Protein AF-A0A2S7DEY8-F1 (afdb_monomer)

Solvent-accessible surface area (backbone atoms only — not comparable to full-atom values): 9697 Å² total; per-residue (Å²): 140,79,85,87,77,85,81,86,80,85,85,84,92,84,78,96,81,85,88,76,91,79,90,71,80,77,78,73,76,78,71,77,78,74,82,69,72,64,68,40,79,76,50,75,47,71,44,55,88,79,49,48,72,67,57,42,49,61,69,47,38,64,60,53,47,49,51,17,65,76,66,59,10,10,36,24,23,52,43,46,77,56,97,70,30,43,36,29,57,32,30,26,45,78,26,57,88,52,46,92,58,79,89,80,73,56,38,34,41,36,39,45,39,85,90,44,85,82,53,80,57,81,52,85,73,54,45,76,40,37,32,34,44,36,41,96,93,46,42,34,38,34,70,54,82,56,73,45,78,60,72,81,87,130

Radius of gyration: 30.45 Å; Cα contacts (8 Å, |Δi|>4): 240; chains: 1; bounding box: 35×39×101 Å

Structure (mmCIF, N/CA/C/O backbone):
data_AF-A0A2S7DEY8-F1
#
_entry.id   AF-A0A2S7DEY8-F1
#
loop_
_atom_site.group_PDB
_atom_site.id
_atom_site.type_symbol
_atom_site.label_atom_id
_atom_site.label_alt_id
_atom_site.label_comp_id
_atom_site.label_asym_id
_atom_site.label_entity_id
_atom_site.label_seq_id
_atom_site.pdbx_PDB_ins_code
_atom_site.Cartn_x
_atom_site.Cartn_y
_atom_site.Cartn_z
_atom_site.occupancy
_atom_site.B_iso_or_equiv
_atom_site.auth_seq_id
_atom_site.auth_comp_id
_atom_site.auth_asym_id
_atom_site.auth_atom_id
_atom_site.pdbx_PDB_model_num
ATOM 1 N N . MET A 1 1 ? -8.218 6.553 -80.660 1.00 37.22 1 MET A N 1
ATOM 2 C CA . MET A 1 1 ? -7.256 6.365 -81.776 1.00 37.22 1 MET A CA 1
ATOM 3 C C . MET A 1 1 ? -5.899 6.873 -81.301 1.00 37.22 1 MET A C 1
ATOM 5 O O . MET A 1 1 ? -5.871 7.998 -80.842 1.00 37.22 1 MET A O 1
ATOM 9 N N . LYS A 1 2 ? -4.761 6.180 -81.297 1.00 38.28 2 LYS A N 1
ATOM 10 C CA . LYS A 1 2 ? -4.349 4.797 -81.574 1.00 38.28 2 LYS A CA 1
ATOM 11 C C . LYS A 1 2 ? -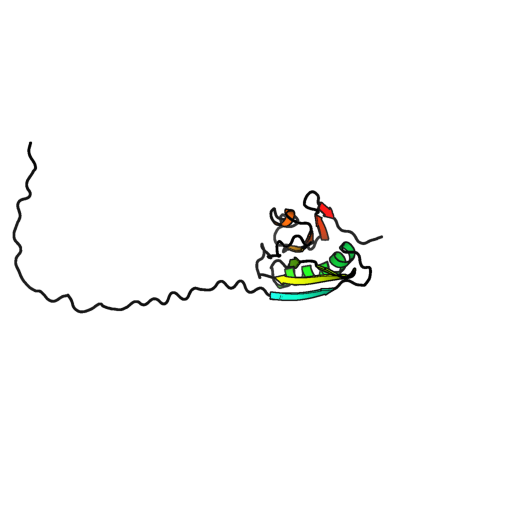3.146 4.537 -80.643 1.00 38.28 2 LYS A C 1
ATOM 13 O O . LYS A 1 2 ? -2.325 5.428 -80.444 1.00 38.28 2 LYS A O 1
ATOM 18 N N . HIS A 1 3 ? -3.089 3.342 -80.065 1.00 34.53 3 HIS A N 1
ATOM 19 C CA . HIS A 1 3 ? -2.024 2.870 -79.182 1.00 34.53 3 HIS A CA 1
ATOM 20 C C . HIS A 1 3 ? -0.668 2.845 -79.904 1.00 34.53 3 HIS A C 1
ATOM 22 O O . HIS A 1 3 ? -0.591 2.400 -81.049 1.00 34.53 3 HIS A O 1
ATOM 28 N N . LYS A 1 4 ? 0.403 3.281 -79.227 1.00 40.28 4 LYS A N 1
ATOM 29 C CA . LYS A 1 4 ? 1.776 2.979 -79.649 1.00 40.28 4 LYS A CA 1
ATOM 30 C C . LYS A 1 4 ? 2.040 1.501 -79.362 1.00 40.28 4 LYS A C 1
ATOM 32 O O . LYS A 1 4 ? 2.030 1.086 -78.206 1.00 40.28 4 LYS A O 1
ATOM 37 N N . ALA A 1 5 ? 2.221 0.723 -80.423 1.00 39.41 5 ALA A N 1
ATOM 38 C CA . ALA A 1 5 ? 2.641 -0.667 -80.356 1.00 39.41 5 ALA A CA 1
ATOM 39 C C . ALA A 1 5 ? 4.147 -0.734 -80.059 1.00 39.41 5 ALA A C 1
ATOM 41 O O . ALA A 1 5 ? 4.942 -0.073 -80.727 1.00 39.41 5 ALA A O 1
ATOM 42 N N . LEU A 1 6 ? 4.517 -1.531 -79.053 1.00 36.28 6 LEU A N 1
ATOM 43 C CA . LEU A 1 6 ? 5.880 -2.012 -78.857 1.00 36.28 6 LEU A CA 1
ATOM 44 C C . LEU A 1 6 ? 6.216 -2.998 -79.979 1.00 36.28 6 LEU A C 1
ATOM 46 O O . LEU A 1 6 ? 5.522 -4.001 -80.142 1.00 36.28 6 LEU A O 1
ATOM 50 N N . THR A 1 7 ? 7.311 -2.757 -80.693 1.00 40.06 7 THR A N 1
ATOM 51 C CA . THR A 1 7 ? 7.965 -3.780 -81.510 1.00 40.06 7 THR A CA 1
ATOM 52 C C . THR A 1 7 ? 9.070 -4.458 -80.711 1.00 40.06 7 THR A C 1
ATOM 54 O O . THR A 1 7 ? 10.051 -3.855 -80.283 1.00 40.06 7 THR A O 1
ATOM 57 N N . GLN A 1 8 ? 8.803 -5.739 -80.513 1.00 43.19 8 GLN A N 1
ATOM 58 C CA . GLN A 1 8 ? 9.635 -6.862 -80.123 1.00 43.19 8 GLN A CA 1
ATOM 59 C C . GLN A 1 8 ? 11.014 -6.842 -80.815 1.00 43.19 8 GLN A C 1
ATOM 61 O O . GLN A 1 8 ? 11.073 -6.723 -82.036 1.00 43.19 8 GLN A O 1
ATOM 66 N N . HIS A 1 9 ? 12.101 -7.021 -80.057 1.00 38.41 9 HIS A N 1
ATOM 67 C CA . HIS A 1 9 ? 13.369 -7.519 -80.600 1.00 38.41 9 HIS A CA 1
ATOM 68 C C . HIS A 1 9 ? 13.828 -8.764 -79.836 1.00 38.41 9 HIS A C 1
ATOM 70 O O . HIS A 1 9 ? 13.598 -8.916 -78.635 1.00 38.41 9 HIS A O 1
ATOM 76 N N . GLU A 1 10 ? 14.388 -9.671 -80.625 1.00 39.31 10 GLU A N 1
ATOM 77 C CA . GLU A 1 10 ? 14.668 -11.087 -80.422 1.00 39.31 10 GLU A CA 1
ATOM 78 C C . GLU A 1 10 ? 15.465 -11.483 -79.172 1.00 39.31 10 GLU A C 1
ATOM 80 O O . GLU A 1 10 ? 16.396 -10.814 -78.734 1.00 39.31 10 GLU A O 1
ATOM 85 N N . LYS A 1 11 ? 15.139 -12.679 -78.665 1.00 46.62 11 LYS A N 1
ATOM 86 C CA . LYS A 1 11 ? 15.992 -13.473 -77.773 1.00 46.62 11 LYS A CA 1
ATOM 87 C C . LYS A 1 11 ? 17.029 -14.249 -78.598 1.00 46.62 11 LYS A C 1
ATOM 89 O O . LYS A 1 11 ? 16.619 -14.908 -79.553 1.00 46.62 11 LYS A O 1
ATOM 94 N N . PRO A 1 12 ? 18.286 -14.364 -78.143 1.00 41.66 12 PRO A N 1
ATOM 95 C CA . PRO A 1 12 ? 19.119 -15.522 -78.435 1.00 41.66 12 PRO A CA 1
ATOM 96 C C . PRO A 1 12 ? 19.044 -16.559 -77.288 1.00 41.66 12 PRO A C 1
ATOM 98 O O . PRO A 1 12 ? 18.968 -16.174 -76.117 1.00 41.66 12 PRO A O 1
ATOM 101 N N . PRO A 1 13 ? 19.053 -17.872 -77.589 1.00 50.66 13 PRO A N 1
ATOM 102 C CA . PRO A 1 13 ? 18.979 -18.950 -76.605 1.00 50.66 13 PRO A CA 1
ATOM 103 C C . PRO A 1 13 ? 20.380 -19.447 -76.220 1.00 50.66 13 PRO A C 1
ATOM 105 O O . PRO A 1 13 ? 21.179 -19.715 -77.104 1.00 50.66 13 PRO A O 1
ATOM 108 N N . LEU A 1 14 ? 20.663 -19.585 -74.922 1.00 48.16 14 LEU A N 1
ATOM 109 C CA . LEU A 1 14 ? 21.733 -20.382 -74.275 1.00 48.16 14 LEU A CA 1
ATOM 110 C C . LEU A 1 14 ? 21.846 -19.803 -72.845 1.00 48.16 14 LEU A C 1
ATOM 112 O O . LEU A 1 14 ? 21.951 -18.598 -72.701 1.00 48.16 14 LEU A O 1
ATOM 116 N N . VAL A 1 15 ? 21.825 -20.487 -71.707 1.00 47.59 15 VAL A N 1
ATOM 117 C CA . VAL A 1 15 ? 21.835 -21.896 -71.342 1.00 47.59 15 VAL A CA 1
ATOM 118 C C . VAL A 1 15 ? 21.017 -21.998 -70.059 1.00 47.59 15 VAL A C 1
ATOM 120 O O . VAL A 1 15 ? 21.272 -21.347 -69.047 1.00 47.59 15 VAL A O 1
ATOM 123 N N . GLN A 1 16 ? 20.022 -22.856 -70.132 1.00 53.28 16 GLN A N 1
ATOM 124 C CA . GLN A 1 16 ? 19.231 -23.400 -69.051 1.00 53.28 16 GLN A CA 1
ATOM 125 C C . GLN A 1 16 ? 20.128 -24.191 -68.081 1.00 53.28 16 GLN A C 1
ATOM 127 O O . GLN A 1 16 ? 20.366 -25.359 -68.354 1.00 53.28 16 GLN A O 1
ATOM 132 N N . ASN A 1 17 ? 20.635 -23.599 -66.983 1.00 48.53 17 ASN A N 1
ATOM 133 C CA . ASN A 1 17 ? 21.051 -24.372 -65.790 1.00 48.53 17 ASN A CA 1
ATOM 134 C C . ASN A 1 17 ? 21.393 -23.554 -64.517 1.00 48.53 17 ASN A C 1
ATOM 136 O O . ASN A 1 17 ? 22.468 -23.716 -63.950 1.00 48.53 17 ASN A O 1
ATOM 140 N N . TRP A 1 18 ? 20.507 -22.681 -64.030 1.00 45.66 18 TRP A N 1
ATOM 141 C CA . TRP A 1 18 ? 20.736 -21.961 -62.753 1.00 45.66 18 TRP A CA 1
ATOM 142 C C . TRP A 1 18 ? 19.600 -22.171 -61.744 1.00 45.66 18 TRP A C 1
ATOM 144 O O . TRP A 1 18 ? 19.355 -21.351 -60.869 1.00 45.66 18 TRP A O 1
ATOM 154 N N . LEU A 1 19 ? 18.891 -23.295 -61.872 1.00 44.50 19 LEU A N 1
ATOM 155 C CA . LEU A 1 19 ? 17.767 -23.675 -61.014 1.00 44.50 19 LEU A CA 1
ATOM 156 C C . LEU A 1 19 ? 18.089 -24.939 -60.214 1.00 44.50 19 LEU A C 1
ATOM 158 O O . LEU A 1 19 ? 17.299 -25.873 -60.133 1.00 44.50 19 LEU A O 1
ATOM 162 N N . LYS A 1 20 ? 19.286 -24.978 -59.632 1.00 52.56 20 LYS A N 1
ATOM 163 C CA . LYS A 1 20 ? 19.635 -25.862 -58.520 1.00 52.56 20 LYS A CA 1
ATOM 164 C C . LYS A 1 20 ? 20.592 -25.079 -57.635 1.00 52.56 20 LYS A C 1
ATOM 166 O O . LYS A 1 20 ? 21.570 -24.565 -58.158 1.00 52.56 20 LYS A O 1
ATOM 171 N N . LEU A 1 21 ? 20.310 -25.055 -56.332 1.00 53.50 21 LEU A N 1
ATOM 172 C CA . LEU A 1 21 ? 21.023 -24.350 -55.251 1.00 53.50 21 LEU A CA 1
ATOM 173 C C . LEU A 1 21 ? 20.407 -22.996 -54.871 1.00 53.50 21 LEU A C 1
ATOM 175 O O . LEU A 1 21 ? 20.872 -21.945 -55.284 1.00 53.50 21 LEU A O 1
ATOM 179 N N . LEU A 1 22 ? 19.357 -23.053 -54.047 1.00 54.75 22 LEU A N 1
ATOM 180 C CA . LEU A 1 22 ? 19.295 -22.418 -52.716 1.00 54.75 22 LEU A CA 1
ATOM 181 C C . LEU A 1 22 ? 17.912 -22.693 -52.095 1.00 54.75 22 LEU A C 1
ATOM 183 O O . LEU A 1 22 ? 17.166 -21.796 -51.726 1.00 54.75 22 LEU A O 1
ATOM 187 N N . ALA A 1 23 ? 17.567 -23.976 -51.952 1.00 50.31 23 ALA A N 1
ATOM 188 C CA . ALA A 1 23 ? 16.601 -24.396 -50.940 1.00 50.31 23 ALA A CA 1
ATOM 189 C C . ALA A 1 23 ? 17.359 -24.521 -49.612 1.00 50.31 23 ALA A C 1
ATOM 191 O O . ALA A 1 23 ? 17.613 -25.617 -49.124 1.00 50.31 23 ALA A O 1
ATOM 192 N N . TRP A 1 24 ? 17.832 -23.394 -49.081 1.00 51.16 24 TRP A N 1
ATOM 193 C CA . TRP A 1 24 ? 18.292 -23.342 -47.699 1.00 51.16 24 TRP A CA 1
ATOM 194 C C . TRP A 1 24 ? 17.065 -22.959 -46.891 1.00 51.16 24 TRP A C 1
ATOM 196 O O . TRP A 1 24 ? 16.637 -21.809 -46.882 1.00 51.16 24 TRP A O 1
ATOM 206 N N . ALA A 1 25 ? 16.439 -23.978 -46.311 1.00 55.94 25 ALA A N 1
ATOM 207 C CA . ALA A 1 25 ? 15.330 -23.838 -45.394 1.00 55.94 25 ALA A CA 1
ATOM 208 C C . ALA A 1 25 ? 15.790 -23.014 -44.188 1.00 55.94 25 ALA A C 1
ATOM 210 O O . ALA A 1 25 ? 16.446 -23.521 -43.283 1.00 55.94 25 ALA A O 1
ATOM 211 N N . TRP A 1 26 ? 15.445 -21.730 -44.171 1.00 55.03 26 TRP A N 1
ATOM 212 C CA . TRP A 1 26 ? 15.476 -20.942 -42.948 1.00 55.03 26 TRP A CA 1
ATOM 213 C C . TRP A 1 26 ? 14.168 -21.231 -42.222 1.00 55.03 26 TRP A C 1
ATOM 215 O O . TRP A 1 26 ? 13.249 -20.417 -42.201 1.00 55.03 26 TRP A O 1
ATOM 225 N N . SER A 1 27 ? 14.052 -22.429 -41.652 1.00 56.66 27 SER A N 1
ATOM 226 C CA . SER A 1 27 ? 13.113 -22.653 -40.559 1.00 56.66 27 SER A CA 1
ATOM 227 C C . SER A 1 27 ? 13.637 -21.860 -39.366 1.00 56.66 27 SER A C 1
ATOM 229 O O . SER A 1 27 ? 14.342 -22.389 -38.509 1.00 56.66 27 SER A O 1
ATOM 231 N N . VAL A 1 28 ? 13.356 -20.556 -39.362 1.00 64.19 28 VAL A N 1
ATOM 232 C CA . VAL A 1 28 ? 13.467 -19.729 -38.167 1.00 64.19 28 VAL A CA 1
ATOM 233 C C . VAL A 1 28 ? 12.400 -20.261 -37.229 1.00 64.19 28 VAL A C 1
ATOM 235 O O . VAL A 1 28 ? 11.207 -20.030 -37.417 1.00 64.19 28 VAL A O 1
ATOM 238 N N . TRP A 1 29 ? 12.829 -21.039 -36.243 1.00 62.59 29 TRP A N 1
ATOM 239 C CA . TRP A 1 29 ? 12.003 -21.320 -35.087 1.00 62.59 29 TRP A CA 1
ATOM 240 C C . TRP A 1 29 ? 11.805 -19.978 -34.393 1.00 62.59 29 TRP A C 1
ATOM 242 O O . TRP A 1 29 ? 12.702 -19.485 -33.714 1.00 62.59 29 TRP A O 1
ATOM 252 N N . ILE A 1 30 ? 10.657 -19.342 -34.617 1.00 64.19 30 ILE A N 1
ATOM 253 C CA . ILE A 1 30 ? 10.225 -18.242 -33.765 1.00 64.19 30 ILE A CA 1
ATOM 254 C C . ILE A 1 30 ? 9.879 -18.905 -32.434 1.00 64.19 30 ILE A C 1
ATOM 256 O O . ILE A 1 30 ? 8.755 -19.351 -32.219 1.00 64.19 30 ILE A O 1
ATOM 260 N N . THR A 1 31 ? 10.861 -19.042 -31.544 1.00 64.69 31 THR A N 1
ATOM 261 C CA . THR A 1 31 ? 10.553 -19.225 -30.130 1.00 64.69 31 THR A CA 1
ATOM 262 C C . THR A 1 31 ? 9.783 -17.986 -29.721 1.00 64.69 31 THR A C 1
ATOM 264 O O . THR A 1 31 ? 10.351 -16.894 -29.681 1.00 64.69 31 THR A O 1
ATOM 267 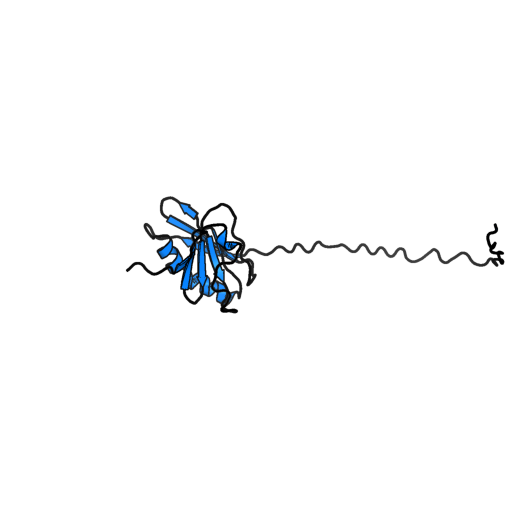N N . ALA A 1 32 ? 8.483 -18.139 -29.469 1.00 63.19 32 ALA A N 1
ATOM 268 C CA . ALA A 1 32 ? 7.736 -17.141 -28.732 1.00 63.19 32 ALA A CA 1
ATOM 269 C C . ALA A 1 32 ? 8.514 -16.905 -27.434 1.00 63.19 32 ALA A C 1
ATOM 271 O O . ALA A 1 32 ? 8.589 -17.788 -26.577 1.00 63.19 32 ALA A O 1
ATOM 272 N N . ALA A 1 33 ? 9.173 -15.753 -27.324 1.00 62.16 33 ALA A N 1
ATOM 273 C CA . ALA A 1 33 ? 9.655 -15.282 -26.046 1.00 62.16 33 ALA A CA 1
ATOM 274 C C . ALA A 1 33 ? 8.392 -15.027 -25.226 1.00 62.16 33 ALA A C 1
ATOM 276 O O . ALA A 1 33 ? 7.747 -13.992 -25.373 1.00 62.16 33 ALA A O 1
ATOM 277 N N . ASN A 1 34 ? 7.978 -16.0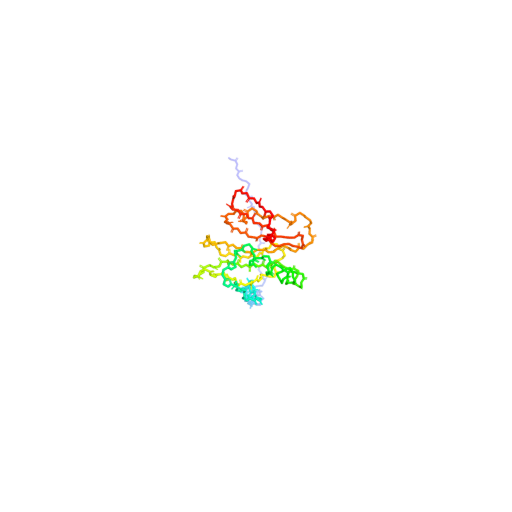20 -24.437 1.00 56.03 34 ASN A N 1
ATOM 278 C CA . ASN A 1 34 ? 7.004 -15.793 -23.389 1.00 56.03 34 ASN A CA 1
ATOM 279 C C . ASN A 1 34 ? 7.651 -14.754 -22.474 1.00 56.03 34 ASN A C 1
ATOM 281 O O . ASN A 1 34 ? 8.567 -15.078 -21.718 1.00 56.03 34 ASN A O 1
ATOM 285 N N . ALA A 1 35 ? 7.226 -13.498 -22.595 1.00 56.62 35 ALA A N 1
ATOM 286 C CA . ALA A 1 35 ? 7.427 -12.501 -21.562 1.00 56.62 35 ALA A CA 1
ATOM 287 C C . ALA A 1 35 ? 6.570 -12.935 -20.367 1.00 56.62 35 ALA A C 1
ATOM 289 O O . ALA A 1 35 ? 5.493 -12.407 -20.116 1.00 56.62 35 ALA A O 1
ATOM 290 N N . ASP A 1 36 ? 7.018 -13.988 -19.691 1.00 56.78 36 ASP A N 1
ATOM 291 C CA . ASP A 1 36 ? 6.524 -14.389 -18.391 1.00 56.78 36 ASP A CA 1
ATOM 292 C C . ASP A 1 36 ? 7.018 -13.307 -17.431 1.00 56.78 36 ASP A C 1
ATOM 294 O O . ASP A 1 36 ? 8.173 -13.326 -16.996 1.00 56.78 36 ASP A O 1
ATOM 298 N N . GLN A 1 37 ? 6.204 -12.268 -17.209 1.00 62.12 37 GLN A N 1
ATOM 299 C CA . GLN A 1 37 ? 6.456 -11.329 -16.121 1.00 62.12 37 GLN A CA 1
ATOM 300 C C . GLN A 1 37 ? 6.456 -12.159 -14.840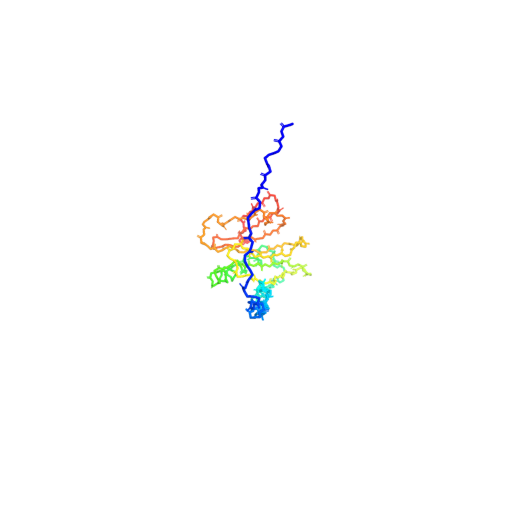 1.00 62.12 37 GLN A C 1
ATOM 302 O O . GLN A 1 37 ? 5.400 -12.521 -14.324 1.00 62.12 37 GLN A O 1
ATOM 307 N N . ARG A 1 38 ? 7.652 -12.522 -14.364 1.00 78.81 38 ARG A N 1
ATOM 308 C CA . ARG A 1 38 ? 7.816 -13.378 -13.193 1.00 78.81 38 ARG A CA 1
ATOM 309 C C . ARG A 1 38 ? 7.304 -12.643 -11.966 1.00 78.81 38 ARG A C 1
ATOM 311 O O . ARG A 1 38 ? 8.027 -11.867 -11.343 1.00 78.81 38 ARG A O 1
ATOM 318 N N . VAL A 1 39 ? 6.060 -12.921 -11.601 1.00 92.56 39 VAL A N 1
ATOM 319 C CA . VAL A 1 39 ? 5.511 -12.494 -10.319 1.00 92.56 39 VAL A CA 1
ATOM 320 C C . VAL A 1 39 ? 6.305 -13.176 -9.220 1.00 92.56 39 VAL A C 1
ATOM 322 O O . VAL A 1 39 ? 6.431 -14.399 -9.193 1.00 92.56 39 VAL A O 1
ATOM 325 N N . THR A 1 40 ? 6.853 -12.381 -8.310 1.00 96.12 40 THR A N 1
ATOM 326 C CA . THR A 1 40 ? 7.586 -12.893 -7.152 1.00 96.12 40 THR A CA 1
ATOM 327 C C . THR A 1 40 ? 6.788 -12.600 -5.898 1.00 96.12 40 THR A C 1
ATOM 329 O O . THR A 1 40 ? 6.499 -11.440 -5.611 1.00 96.12 40 THR A O 1
ATOM 332 N N . GLN A 1 41 ? 6.433 -13.643 -5.150 1.00 96.81 41 GLN A N 1
ATOM 333 C CA . GLN A 1 41 ? 5.879 -13.494 -3.807 1.00 96.81 41 GLN A CA 1
ATOM 334 C C . GLN A 1 41 ? 7.017 -13.179 -2.830 1.00 96.81 41 GLN A C 1
ATOM 336 O O . GLN A 1 41 ? 8.009 -13.903 -2.776 1.00 96.81 41 GLN A O 1
ATOM 341 N N . LEU A 1 42 ? 6.870 -12.096 -2.070 1.00 97.94 42 LEU A N 1
ATOM 342 C CA . LEU A 1 42 ? 7.883 -11.575 -1.149 1.00 97.94 42 LEU A CA 1
ATOM 343 C C . LEU A 1 42 ? 7.576 -11.949 0.305 1.00 97.94 42 LEU A C 1
ATOM 345 O O . LEU A 1 42 ? 8.473 -12.325 1.057 1.00 97.94 42 LEU A O 1
ATOM 349 N N . SER A 1 43 ? 6.308 -11.858 0.715 1.00 98.12 43 SER A N 1
ATOM 350 C CA . SER A 1 43 ? 5.872 -12.239 2.061 1.00 98.12 43 SER A CA 1
ATOM 351 C C . SER A 1 43 ? 4.362 -12.457 2.143 1.00 98.12 43 SER A C 1
ATOM 353 O O . SER A 1 43 ? 3.618 -12.118 1.226 1.00 98.12 43 SER A O 1
ATOM 355 N N . VAL A 1 44 ? 3.915 -13.026 3.263 1.00 98.06 44 VAL A N 1
ATOM 356 C CA . VAL A 1 44 ? 2.511 -13.014 3.683 1.00 98.06 44 VAL A CA 1
ATOM 357 C C . VAL A 1 44 ? 2.435 -12.201 4.966 1.00 98.06 44 VAL A C 1
ATOM 359 O O . VAL A 1 44 ? 3.128 -12.510 5.937 1.00 98.06 44 VAL A O 1
ATOM 362 N N . GLU A 1 45 ? 1.614 -11.158 4.969 1.00 98.38 45 GLU A N 1
ATOM 363 C CA . GLU A 1 45 ? 1.400 -10.300 6.129 1.00 98.38 45 GLU A CA 1
ATOM 364 C C . GLU A 1 45 ? 0.028 -10.569 6.734 1.00 98.38 45 GLU A C 1
ATOM 366 O O . GLU A 1 45 ? -0.980 -10.568 6.029 1.00 98.38 45 GLU A O 1
ATOM 371 N N . LEU A 1 46 ? -0.014 -10.764 8.051 1.00 98.25 46 LEU A N 1
ATOM 372 C CA . LEU A 1 46 ? -1.243 -11.017 8.801 1.00 98.25 46 LEU A CA 1
ATOM 373 C C . LEU A 1 46 ? -1.426 -9.957 9.882 1.00 98.25 46 LEU A C 1
ATOM 375 O O . LEU A 1 46 ? -0.457 -9.549 10.534 1.00 98.25 46 LEU A O 1
ATOM 379 N N . SER A 1 47 ? -2.668 -9.528 10.089 1.00 98.44 47 SER A N 1
ATOM 380 C CA . SER A 1 47 ? -3.017 -8.610 11.166 1.00 98.44 47 SER A CA 1
ATOM 381 C C . SER A 1 47 ? -3.029 -9.302 12.529 1.00 98.44 47 SER A C 1
ATOM 383 O O . SER A 1 47 ? -3.239 -10.516 12.654 1.00 98.44 47 SER A O 1
ATOM 385 N N . GLN A 1 48 ? -2.837 -8.508 13.576 1.00 96.62 48 GLN A N 1
ATOM 386 C CA . GLN A 1 48 ? -3.112 -8.926 14.944 1.00 96.62 48 GLN A CA 1
ATOM 387 C C . GLN A 1 48 ? -4.634 -8.974 15.186 1.00 96.62 48 GLN A C 1
ATOM 389 O O . GLN A 1 48 ? -5.403 -8.329 14.463 1.00 96.62 48 GLN A O 1
ATOM 394 N N . PRO A 1 49 ? -5.109 -9.744 16.184 1.00 95.44 49 PRO A N 1
ATOM 395 C CA . PRO A 1 49 ? -6.517 -9.725 16.574 1.00 95.44 49 PRO A CA 1
ATOM 396 C C . PRO A 1 49 ? -6.977 -8.313 16.952 1.00 95.44 49 PRO A C 1
ATOM 398 O O . PRO A 1 49 ? -6.352 -7.672 17.792 1.00 95.44 49 PRO A O 1
ATOM 401 N N . GLY A 1 50 ? -8.073 -7.846 16.349 1.00 94.44 50 GLY A N 1
ATOM 402 C CA . GLY A 1 50 ? -8.640 -6.520 16.624 1.00 94.44 50 GLY A CA 1
ATOM 403 C C . GLY A 1 50 ? -7.856 -5.344 16.034 1.00 94.44 50 GLY A C 1
ATOM 404 O O . GLY A 1 50 ? -8.256 -4.201 16.232 1.00 94.44 50 GLY A O 1
ATOM 405 N N . GLU A 1 51 ? -6.765 -5.600 15.307 1.00 96.50 51 GLU A N 1
ATOM 406 C CA . GLU A 1 51 ? -6.004 -4.559 14.617 1.00 96.50 51 GLU A CA 1
ATOM 407 C C . GLU A 1 51 ? -6.857 -3.942 13.505 1.00 96.50 51 GLU A C 1
ATOM 409 O O . GLU A 1 51 ? -7.376 -4.657 12.647 1.00 96.50 51 GLU A O 1
ATOM 414 N N . THR A 1 52 ? -7.002 -2.615 13.512 1.00 96.75 52 THR A N 1
ATOM 415 C CA . THR A 1 52 ? -7.701 -1.907 12.436 1.00 96.75 52 THR A CA 1
ATOM 416 C C . THR A 1 52 ? -6.909 -2.003 11.137 1.00 96.75 52 THR A C 1
ATOM 418 O O . THR A 1 52 ? -5.684 -2.148 11.141 1.00 96.75 52 THR A O 1
ATOM 421 N N . LEU A 1 53 ? -7.589 -1.877 9.996 1.00 97.12 53 LEU A N 1
ATOM 422 C CA . LEU A 1 53 ? -6.913 -1.972 8.705 1.00 97.12 53 LEU A CA 1
ATOM 423 C C . LEU A 1 53 ? -5.828 -0.893 8.535 1.00 97.12 53 LEU A C 1
ATOM 425 O O . LEU A 1 53 ? -4.745 -1.173 8.029 1.00 97.12 53 LEU A O 1
ATOM 429 N N . ASP A 1 54 ? -6.078 0.321 9.028 1.00 98.06 54 ASP A N 1
ATOM 430 C CA . ASP A 1 54 ? -5.090 1.403 9.041 1.00 98.06 54 ASP A CA 1
ATOM 431 C C . ASP A 1 54 ? -3.858 1.056 9.886 1.00 98.06 54 ASP A C 1
ATOM 433 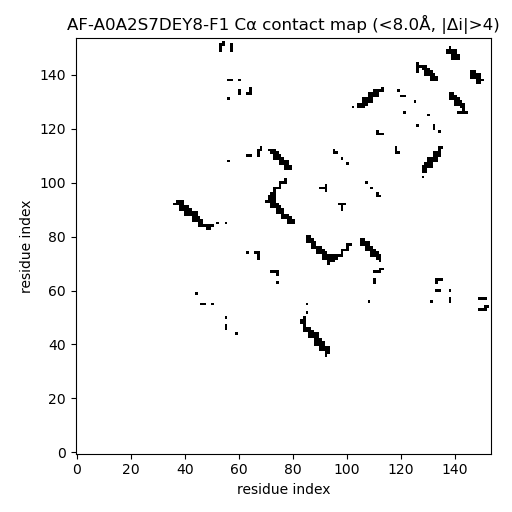O O . ASP A 1 54 ? -2.731 1.255 9.427 1.00 98.06 54 ASP A O 1
ATOM 437 N N . ALA A 1 55 ? -4.060 0.530 11.100 1.00 98.12 55 ALA A N 1
ATOM 438 C CA . ALA A 1 55 ? -2.971 0.117 11.982 1.00 98.12 55 ALA A CA 1
ATOM 439 C C . ALA A 1 55 ? -2.145 -1.016 11.357 1.00 98.12 55 ALA A C 1
ATOM 441 O O . ALA A 1 55 ? -0.915 -0.946 11.341 1.00 98.12 55 ALA A O 1
ATOM 442 N N . PHE A 1 56 ? -2.821 -1.992 10.745 1.00 98.38 56 PHE A N 1
ATOM 443 C CA . PHE A 1 56 ? -2.179 -3.087 10.030 1.00 98.38 56 PHE A CA 1
ATOM 444 C C . PHE A 1 56 ? -1.285 -2.584 8.892 1.00 98.38 56 PHE A C 1
ATOM 446 O O . PHE A 1 56 ? -0.108 -2.946 8.826 1.00 98.38 56 PHE A O 1
ATOM 453 N N . ILE A 1 57 ? -1.801 -1.699 8.032 1.00 98.56 57 ILE A N 1
ATOM 454 C CA . ILE A 1 57 ? -1.019 -1.146 6.921 1.00 98.56 57 ILE A CA 1
ATOM 455 C C . ILE A 1 57 ? 0.153 -0.302 7.428 1.00 98.56 57 ILE A C 1
ATOM 457 O O . ILE A 1 57 ? 1.264 -0.428 6.912 1.00 98.56 57 ILE A O 1
ATOM 461 N N . LEU A 1 58 ? -0.053 0.526 8.457 1.00 98.44 58 LEU A N 1
ATOM 462 C CA . LEU A 1 58 ? 1.033 1.297 9.069 1.00 98.44 58 LEU A CA 1
ATOM 463 C C . LEU A 1 58 ? 2.142 0.398 9.620 1.00 98.44 58 LEU A C 1
ATOM 465 O O . LEU A 1 58 ? 3.317 0.733 9.474 1.00 98.44 58 LEU A O 1
ATOM 469 N N . ARG A 1 59 ? 1.788 -0.739 10.226 1.00 98.31 59 ARG A N 1
ATOM 470 C CA . ARG A 1 59 ? 2.757 -1.683 10.788 1.00 98.31 59 ARG A CA 1
ATOM 471 C C . ARG A 1 59 ? 3.605 -2.358 9.713 1.00 98.31 59 ARG A C 1
ATOM 473 O O . ARG A 1 59 ? 4.802 -2.534 9.926 1.00 98.31 59 ARG A O 1
ATOM 480 N N . ILE A 1 60 ? 3.015 -2.739 8.579 1.00 98.56 60 ILE A N 1
ATOM 481 C CA . ILE A 1 60 ? 3.757 -3.415 7.499 1.00 98.56 60 ILE A CA 1
ATOM 482 C C . ILE A 1 60 ? 4.479 -2.434 6.566 1.00 98.56 60 ILE A C 1
ATOM 484 O O . ILE A 1 60 ? 5.423 -2.830 5.884 1.00 98.56 60 ILE A O 1
ATOM 488 N N . ALA A 1 61 ? 4.092 -1.154 6.552 1.00 98.25 61 ALA A N 1
ATOM 489 C CA . ALA A 1 61 ? 4.641 -0.141 5.651 1.00 98.25 61 ALA A CA 1
ATOM 490 C C . ALA A 1 61 ? 6.185 -0.053 5.627 1.00 98.25 61 ALA A C 1
ATOM 492 O O . ALA A 1 61 ? 6.734 -0.001 4.525 1.00 98.25 61 ALA A O 1
ATOM 493 N N . PRO A 1 62 ? 6.918 -0.091 6.763 1.00 97.81 62 PRO A N 1
ATOM 494 C CA . PRO A 1 62 ? 8.383 -0.084 6.739 1.00 97.81 62 PRO A CA 1
ATOM 495 C C . PRO A 1 62 ? 8.979 -1.253 5.946 1.00 97.81 62 PRO A C 1
ATOM 497 O O . PRO A 1 62 ? 9.913 -1.057 5.174 1.00 97.81 62 PRO A O 1
ATOM 500 N N . LYS A 1 63 ? 8.401 -2.453 6.081 1.00 98.38 63 LYS A N 1
ATOM 501 C CA . LYS A 1 63 ? 8.838 -3.652 5.356 1.00 98.38 63 LYS A CA 1
ATOM 502 C C . LYS A 1 63 ? 8.555 -3.543 3.857 1.00 98.38 63 LYS A C 1
ATOM 504 O O . LYS A 1 63 ? 9.396 -3.912 3.047 1.00 98.38 63 LYS A O 1
ATOM 509 N N . LEU A 1 64 ? 7.398 -2.993 3.479 1.00 98.25 64 LEU A N 1
ATOM 510 C CA . LEU A 1 64 ? 7.059 -2.784 2.067 1.00 98.25 64 LEU A CA 1
ATOM 511 C C . LEU A 1 64 ? 7.978 -1.750 1.400 1.00 98.25 64 LEU A C 1
ATOM 513 O O . LEU A 1 64 ? 8.431 -1.962 0.274 1.00 98.25 64 LEU A O 1
ATOM 517 N N . ASN A 1 65 ? 8.299 -0.661 2.105 1.00 96.25 65 ASN A N 1
ATOM 518 C CA . ASN A 1 65 ? 9.281 0.318 1.639 1.00 96.25 65 ASN A CA 1
ATOM 519 C C . ASN A 1 65 ? 10.676 -0.308 1.501 1.00 96.25 65 ASN A C 1
ATOM 521 O O . ASN A 1 65 ? 11.347 -0.050 0.507 1.00 96.25 65 ASN A O 1
ATOM 525 N N . GLN A 1 66 ? 11.090 -1.168 2.438 1.00 97.25 66 GLN A N 1
ATOM 526 C CA . GLN A 1 66 ? 12.357 -1.895 2.328 1.00 97.25 66 GLN A CA 1
ATOM 527 C C . GLN A 1 66 ? 12.403 -2.762 1.062 1.00 97.25 66 GLN A C 1
ATOM 529 O O . GLN A 1 66 ? 13.354 -2.649 0.294 1.00 97.25 66 GLN A O 1
ATOM 534 N N . PHE A 1 67 ? 11.362 -3.558 0.789 1.00 97.31 67 PHE A N 1
ATOM 535 C CA . PHE A 1 67 ? 11.297 -4.341 -0.449 1.00 97.31 67 PHE A CA 1
ATOM 536 C C . PHE A 1 67 ? 11.377 -3.461 -1.698 1.00 97.31 67 PHE A C 1
ATOM 538 O O . PHE A 1 67 ? 12.119 -3.766 -2.626 1.00 97.31 67 PHE A O 1
ATOM 545 N N . THR A 1 68 ? 10.648 -2.345 -1.705 1.00 95.38 68 THR A N 1
ATOM 546 C CA . THR A 1 68 ? 10.644 -1.393 -2.826 1.00 95.38 68 THR A CA 1
ATOM 547 C C . THR A 1 68 ? 12.042 -0.819 -3.072 1.00 95.38 68 THR A C 1
ATOM 549 O O . THR A 1 68 ? 12.482 -0.736 -4.217 1.00 95.38 68 THR A O 1
ATOM 552 N N . ALA A 1 69 ? 12.760 -0.458 -2.005 1.00 94.12 69 ALA A N 1
ATOM 553 C CA . ALA A 1 69 ? 14.111 0.088 -2.084 1.00 94.12 69 ALA A CA 1
ATOM 554 C C . ALA A 1 69 ? 15.143 -0.949 -2.558 1.00 94.12 69 ALA A C 1
ATOM 556 O O . ALA A 1 69 ? 16.000 -0.624 -3.375 1.00 94.12 69 ALA A O 1
ATOM 557 N N . GLU A 1 70 ? 15.054 -2.191 -2.075 1.00 95.12 70 GLU A N 1
ATOM 558 C CA . GLU A 1 70 ? 15.964 -3.280 -2.457 1.00 95.12 70 GLU A CA 1
ATOM 559 C C . GLU A 1 70 ? 15.766 -3.726 -3.911 1.00 95.12 70 GLU A C 1
ATOM 561 O O . GLU A 1 70 ? 16.736 -4.020 -4.609 1.00 95.12 70 GLU A O 1
ATOM 566 N N . LEU A 1 71 ? 14.514 -3.770 -4.371 1.00 94.50 71 LEU A N 1
ATOM 567 C CA . LEU A 1 71 ? 14.161 -4.231 -5.714 1.00 94.50 71 LEU A CA 1
ATOM 568 C C . LEU A 1 71 ? 14.233 -3.118 -6.764 1.00 94.50 71 LEU A C 1
ATOM 570 O O . LEU A 1 71 ? 14.359 -3.407 -7.952 1.00 94.50 71 LEU A O 1
ATOM 574 N N . GLY A 1 72 ? 14.095 -1.856 -6.349 1.00 92.69 72 GLY A N 1
ATOM 575 C CA . GLY A 1 72 ? 13.864 -0.744 -7.271 1.00 92.69 72 GLY A CA 1
ATOM 576 C C . GLY A 1 72 ? 12.555 -0.888 -8.056 1.00 92.69 72 GLY A C 1
ATOM 577 O O . GLY A 1 72 ? 12.463 -0.382 -9.171 1.00 92.69 72 GLY A O 1
ATOM 578 N N . ALA A 1 73 ? 11.565 -1.594 -7.502 1.00 93.31 73 ALA A N 1
ATOM 579 C CA . ALA A 1 73 ? 10.306 -1.947 -8.155 1.00 93.31 73 ALA A CA 1
ATOM 580 C C . ALA A 1 73 ? 9.111 -1.774 -7.209 1.00 93.31 73 ALA A C 1
ATOM 582 O O . ALA A 1 73 ? 9.265 -1.837 -5.988 1.00 93.31 73 ALA A O 1
ATOM 583 N N . GLU A 1 74 ? 7.916 -1.598 -7.771 1.00 94.06 74 GLU A N 1
ATOM 584 C CA . GLU A 1 74 ? 6.679 -1.542 -6.994 1.00 94.06 74 GLU A CA 1
ATOM 585 C C . GLU A 1 74 ? 6.354 -2.894 -6.345 1.00 94.06 74 GLU A C 1
ATOM 587 O O . GLU A 1 74 ? 6.662 -3.982 -6.856 1.00 94.06 74 GLU A O 1
ATOM 592 N N . VAL A 1 75 ? 5.696 -2.814 -5.193 1.00 96.88 75 VAL A N 1
ATOM 593 C CA . VAL A 1 75 ? 5.246 -3.945 -4.389 1.00 96.88 75 VAL A CA 1
ATOM 594 C C . VAL A 1 75 ? 3.767 -3.765 -4.083 1.00 96.88 75 VAL A C 1
ATOM 596 O O . VAL A 1 75 ? 3.314 -2.678 -3.727 1.00 96.88 75 VAL A O 1
ATOM 599 N N . CYS A 1 76 ? 2.992 -4.838 -4.207 1.00 97.19 76 CYS A N 1
ATOM 600 C CA . CYS A 1 76 ? 1.548 -4.779 -4.058 1.00 97.19 76 CYS A CA 1
ATOM 601 C C . CYS A 1 76 ? 0.942 -6.050 -3.477 1.00 97.19 76 CYS A C 1
ATOM 603 O O . CYS A 1 76 ? 1.573 -7.104 -3.422 1.00 97.19 76 CYS A O 1
ATOM 605 N N . GLY A 1 77 ? -0.328 -5.954 -3.093 1.00 97.12 77 GLY A N 1
ATOM 606 C CA . GLY A 1 77 ? -1.139 -7.105 -2.721 1.00 97.12 77 GLY A CA 1
ATOM 607 C C . GLY A 1 77 ? -2.610 -6.747 -2.538 1.00 97.12 77 GLY A C 1
ATOM 608 O O . GLY A 1 77 ? -2.956 -5.594 -2.267 1.00 97.12 77 GLY A O 1
ATOM 609 N N . THR A 1 78 ? -3.476 -7.749 -2.691 1.00 97.06 78 THR A N 1
ATOM 610 C CA . THR A 1 78 ? -4.898 -7.642 -2.338 1.00 97.06 78 THR A CA 1
ATOM 611 C C . THR A 1 78 ? -5.054 -7.880 -0.840 1.00 97.06 78 THR A C 1
ATOM 613 O O . THR A 1 78 ? -4.526 -8.856 -0.307 1.00 97.06 78 THR A O 1
ATOM 616 N N . ILE A 1 79 ? -5.798 -7.011 -0.165 1.00 97.56 79 ILE A N 1
ATOM 617 C CA . ILE A 1 79 ? -6.107 -7.121 1.256 1.00 97.56 79 ILE A CA 1
ATOM 618 C C . ILE A 1 79 ? -7.390 -7.936 1.409 1.00 97.56 79 ILE A C 1
ATOM 620 O O . ILE A 1 79 ? -8.483 -7.480 1.069 1.00 97.56 79 ILE A O 1
ATOM 624 N N . ARG A 1 80 ? -7.268 -9.130 1.985 1.00 96.62 80 ARG A N 1
ATOM 625 C CA . ARG A 1 80 ? -8.408 -9.975 2.355 1.00 96.62 80 ARG A CA 1
ATOM 626 C C . ARG A 1 80 ? -8.732 -9.775 3.829 1.00 96.62 80 ARG A C 1
ATOM 628 O O . ARG A 1 80 ? -7.828 -9.604 4.642 1.00 96.62 80 ARG A O 1
ATOM 635 N N . THR A 1 81 ? -10.018 -9.770 4.172 1.00 95.69 81 THR A N 1
ATOM 636 C CA . THR A 1 81 ? -10.471 -9.698 5.566 1.00 95.69 81 THR A CA 1
ATOM 637 C C . THR A 1 81 ? -11.367 -10.882 5.870 1.00 95.69 81 THR A C 1
ATOM 639 O O . THR A 1 81 ? -12.438 -11.011 5.285 1.00 95.69 81 THR A O 1
ATOM 642 N N . GLU A 1 82 ? -10.943 -11.718 6.809 1.00 92.06 82 GLU A N 1
ATOM 643 C CA . GLU A 1 82 ? -11.659 -12.923 7.214 1.00 92.06 82 GLU A CA 1
ATOM 644 C C . GLU A 1 82 ? -11.676 -13.013 8.736 1.00 92.06 82 GLU A C 1
ATOM 646 O O . GLU A 1 82 ? -10.652 -12.835 9.393 1.00 92.06 82 GLU A O 1
ATOM 651 N N . HIS A 1 83 ? -12.852 -13.268 9.314 1.00 91.12 83 HIS A N 1
ATOM 652 C CA . HIS A 1 83 ? -13.029 -13.420 10.766 1.00 91.12 83 HIS A CA 1
ATOM 653 C C . HIS A 1 83 ? -12.417 -12.272 11.600 1.00 91.12 83 HIS A C 1
ATOM 655 O O . HIS A 1 83 ? -11.865 -12.494 12.677 1.00 91.12 83 HIS A O 1
ATOM 661 N N . GLY A 1 84 ? -12.487 -11.036 11.090 1.00 90.19 84 GLY A N 1
ATOM 662 C CA . GLY A 1 84 ? -11.937 -9.852 11.759 1.00 90.19 84 GLY A CA 1
ATOM 663 C C . GLY A 1 84 ? -10.407 -9.746 11.731 1.00 90.19 84 GLY A C 1
ATOM 664 O O . GLY A 1 84 ? -9.849 -8.950 12.482 1.00 90.19 84 GLY A O 1
ATOM 665 N N . ARG A 1 85 ? -9.725 -10.535 10.893 1.00 95.69 85 ARG A N 1
ATOM 666 C CA . ARG A 1 85 ? -8.290 -10.407 10.613 1.00 95.69 85 ARG A CA 1
ATOM 667 C C . ARG A 1 85 ? -8.056 -10.020 9.164 1.00 95.69 85 ARG A C 1
ATOM 669 O O . ARG A 1 85 ? -8.801 -10.438 8.282 1.00 95.69 85 ARG A O 1
ATOM 676 N N . HIS A 1 86 ? -6.998 -9.258 8.930 1.00 98.00 86 HIS A N 1
ATOM 677 C CA . HIS A 1 86 ? -6.567 -8.838 7.605 1.00 98.00 86 HIS A CA 1
ATOM 678 C C . HIS A 1 86 ? -5.351 -9.654 7.160 1.00 98.00 86 HIS A C 1
ATOM 680 O O . HIS A 1 86 ? -4.480 -9.971 7.972 1.00 98.00 86 HIS A O 1
ATOM 686 N N . ALA A 1 87 ? -5.291 -9.985 5.875 1.00 97.88 87 ALA A N 1
ATOM 687 C CA . ALA A 1 87 ? -4.193 -10.721 5.266 1.00 97.88 87 ALA A CA 1
ATOM 688 C C . ALA A 1 87 ? -3.817 -10.105 3.918 1.00 97.88 87 ALA A C 1
ATOM 690 O O . ALA A 1 87 ? -4.696 -9.675 3.167 1.00 97.88 87 ALA A O 1
ATOM 691 N N . VAL A 1 88 ? -2.522 -10.086 3.607 1.00 98.00 88 VAL A N 1
ATOM 692 C CA . VAL A 1 88 ? -2.009 -9.660 2.300 1.00 98.00 88 VAL A CA 1
ATOM 693 C C . VAL A 1 88 ? -0.893 -10.591 1.855 1.00 98.00 88 VAL A C 1
ATOM 695 O O . VAL A 1 88 ? 0.109 -10.741 2.555 1.00 98.00 88 VAL A O 1
ATOM 698 N N . ASP A 1 89 ? -1.040 -11.154 0.660 1.00 97.56 89 ASP A N 1
ATOM 699 C CA . ASP A 1 89 ? 0.059 -11.795 -0.058 1.00 97.56 89 ASP A CA 1
ATOM 700 C C . ASP A 1 89 ? 0.826 -10.707 -0.817 1.00 97.56 89 ASP A C 1
ATOM 702 O O . ASP A 1 89 ? 0.320 -10.121 -1.780 1.00 97.56 89 ASP A O 1
ATOM 706 N N . ILE A 1 90 ? 2.031 -10.393 -0.347 1.00 98.25 90 ILE A N 1
ATOM 707 C CA . ILE A 1 90 ? 2.872 -9.334 -0.898 1.00 98.25 90 ILE A CA 1
ATOM 708 C C . ILE A 1 90 ? 3.648 -9.878 -2.091 1.00 98.25 90 ILE A C 1
ATOM 710 O O . ILE A 1 90 ? 4.361 -10.878 -1.979 1.00 98.25 90 ILE A O 1
ATOM 714 N N . ARG A 1 91 ? 3.535 -9.195 -3.230 1.00 97.75 91 ARG A N 1
ATOM 715 C CA . ARG A 1 91 ? 4.157 -9.572 -4.502 1.00 97.75 91 ARG A CA 1
ATOM 716 C C . ARG A 1 91 ? 4.789 -8.381 -5.214 1.00 97.75 91 ARG A C 1
ATOM 718 O O . ARG A 1 91 ? 4.445 -7.233 -4.950 1.00 97.75 91 ARG A O 1
ATOM 725 N N . THR A 1 92 ? 5.686 -8.672 -6.147 1.00 96.88 92 THR A N 1
ATOM 726 C CA . THR A 1 92 ? 6.243 -7.710 -7.106 1.00 96.88 92 THR A CA 1
ATOM 727 C C . THR A 1 92 ? 6.232 -8.295 -8.516 1.00 96.88 92 THR A C 1
ATOM 729 O O . THR A 1 92 ? 6.304 -9.515 -8.693 1.00 96.88 92 THR A O 1
ATOM 732 N N . TYR A 1 93 ? 6.154 -7.412 -9.509 1.00 94.56 93 TYR A N 1
ATOM 733 C CA . TYR A 1 93 ? 6.300 -7.729 -10.933 1.00 94.56 93 TYR A CA 1
ATOM 734 C C . TYR A 1 93 ? 7.670 -7.295 -11.476 1.00 94.56 93 TYR A C 1
ATOM 736 O O . TYR A 1 93 ? 7.895 -7.387 -12.680 1.00 94.56 93 TYR A O 1
ATOM 744 N N . HIS A 1 94 ? 8.579 -6.842 -10.595 1.00 93.38 94 HIS A N 1
ATOM 745 C CA . HIS A 1 94 ? 9.888 -6.272 -10.949 1.00 93.38 94 HIS A CA 1
ATOM 746 C C . HIS A 1 94 ? 9.791 -5.079 -11.910 1.00 93.38 94 HIS A C 1
ATOM 748 O O . HIS A 1 94 ? 10.675 -4.858 -12.733 1.00 93.38 94 HIS A O 1
ATOM 754 N N . ASP A 1 95 ? 8.703 -4.316 -11.801 1.00 90.44 95 ASP A N 1
ATOM 755 C CA . ASP A 1 95 ? 8.441 -3.121 -12.597 1.00 90.44 95 ASP A CA 1
ATOM 756 C C . ASP A 1 95 ? 8.343 -1.896 -11.661 1.00 90.44 95 ASP A C 1
ATOM 758 O O . ASP A 1 95 ? 7.626 -1.949 -10.656 1.00 90.44 95 ASP A O 1
ATOM 762 N N . PRO A 1 96 ? 9.083 -0.805 -11.931 1.00 89.62 96 PRO A N 1
ATOM 763 C CA . PRO A 1 96 ? 9.076 0.407 -11.108 1.00 89.62 96 PRO A CA 1
ATOM 764 C C . PRO A 1 96 ? 7.822 1.281 -11.246 1.00 89.62 96 PRO A C 1
ATOM 766 O O . PRO A 1 96 ? 7.710 2.259 -10.510 1.00 89.62 96 PRO A O 1
ATOM 769 N N . TYR A 1 97 ? 6.920 0.971 -12.177 1.00 86.31 97 TYR A N 1
ATOM 770 C CA . TYR A 1 97 ? 5.735 1.774 -12.495 1.00 86.31 97 TYR A CA 1
ATOM 771 C C . TYR A 1 97 ? 4.424 0.981 -12.484 1.0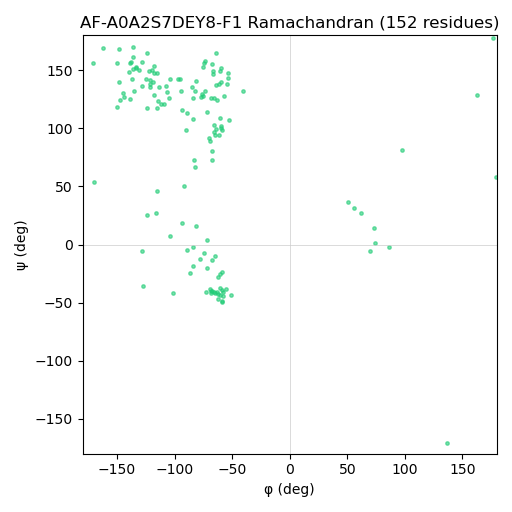0 86.31 97 TYR A C 1
ATOM 773 O O . TYR A 1 97 ? 3.362 1.563 -12.728 1.00 86.31 97 TYR A O 1
ATOM 781 N N . SER A 1 98 ? 4.488 -0.343 -12.317 1.00 87.44 98 SER A N 1
ATOM 782 C CA . SER A 1 98 ? 3.290 -1.175 -12.271 1.00 87.44 98 SER A CA 1
ATOM 783 C C . SER A 1 98 ? 3.445 -2.417 -11.396 1.00 87.44 98 SER A C 1
ATOM 785 O O . SER A 1 98 ? 4.130 -3.371 -11.763 1.00 87.44 98 SER A O 1
ATOM 787 N N . CYS A 1 99 ? 2.637 -2.520 -10.342 1.00 91.00 99 CYS A N 1
ATOM 788 C CA . CYS A 1 99 ? 2.351 -3.791 -9.678 1.00 91.00 99 CYS A CA 1
ATOM 789 C C . CYS A 1 99 ? 0.873 -4.184 -9.810 1.00 91.00 99 CYS A C 1
ATOM 791 O O . CYS A 1 99 ? -0.042 -3.516 -9.324 1.00 91.00 99 CYS A O 1
ATOM 793 N N . PHE A 1 100 ? 0.615 -5.317 -10.471 1.00 89.31 100 PHE A N 1
ATOM 794 C CA . PHE A 1 100 ? -0.754 -5.757 -10.718 1.00 89.31 100 PHE A CA 1
ATOM 795 C C . PHE A 1 100 ? -1.413 -6.331 -9.458 1.00 89.31 100 PHE A C 1
ATOM 797 O O . PHE A 1 100 ? -0.936 -7.285 -8.832 1.00 89.31 100 PHE A O 1
ATOM 804 N N . VAL A 1 101 ? -2.596 -5.795 -9.155 1.00 87.12 101 VAL A N 1
ATOM 805 C CA . VAL A 1 101 ? -3.520 -6.328 -8.154 1.00 87.12 101 VAL A CA 1
ATOM 806 C C . VAL A 1 101 ? -4.856 -6.654 -8.815 1.00 87.12 101 VAL A C 1
ATOM 808 O O . VAL A 1 101 ? -5.394 -5.851 -9.587 1.00 87.12 101 VAL A O 1
ATOM 811 N N . GLU A 1 102 ? -5.399 -7.824 -8.480 1.00 83.31 102 GLU A N 1
ATOM 812 C CA . GLU A 1 102 ? -6.675 -8.337 -8.983 1.00 83.31 102 GLU A CA 1
ATOM 813 C C . GLU A 1 102 ? -7.825 -7.352 -8.754 1.00 83.31 102 GLU A C 1
ATOM 815 O O . GLU A 1 102 ? -7.923 -6.693 -7.721 1.00 83.31 102 GLU A O 1
ATOM 820 N N . ARG A 1 103 ? -8.697 -7.211 -9.756 1.00 81.94 103 ARG A N 1
ATOM 821 C CA . ARG A 1 103 ? -9.846 -6.289 -9.737 1.00 81.94 103 ARG A CA 1
ATOM 822 C C . ARG A 1 103 ? -11.099 -6.983 -9.207 1.00 81.94 103 ARG A C 1
ATOM 824 O O . ARG A 1 103 ? -12.150 -6.936 -9.833 1.00 81.94 103 ARG A O 1
ATOM 831 N N . ASP A 1 104 ? -10.960 -7.635 -8.063 1.00 86.69 104 ASP A N 1
ATOM 832 C CA . ASP A 1 104 ? -12.028 -8.359 -7.361 1.00 86.69 104 ASP A CA 1
ATOM 833 C C . ASP A 1 104 ? -12.894 -7.449 -6.464 1.00 86.69 104 ASP A C 1
ATOM 835 O O . ASP A 1 104 ? -13.872 -7.897 -5.872 1.00 86.69 104 ASP A O 1
ATOM 839 N N . GLY A 1 105 ? -12.557 -6.158 -6.388 1.00 87.31 105 GLY A N 1
ATOM 840 C CA . GLY A 1 105 ? -13.254 -5.165 -5.569 1.00 87.31 105 GLY A CA 1
ATOM 841 C C . GLY A 1 105 ? -12.763 -5.101 -4.122 1.00 87.31 105 GLY A C 1
ATOM 842 O O . GLY A 1 105 ? -13.232 -4.245 -3.369 1.00 87.31 105 GLY A O 1
ATOM 843 N N . LEU A 1 106 ? -11.808 -5.949 -3.734 1.00 93.88 106 LEU A N 1
ATOM 844 C CA . LEU A 1 106 ? -11.190 -5.884 -2.418 1.00 93.88 106 LEU A CA 1
ATOM 845 C C . LEU A 1 106 ? -10.193 -4.716 -2.336 1.00 93.88 106 LEU A C 1
ATOM 847 O O . LEU A 1 106 ? -9.621 -4.303 -3.355 1.00 93.88 106 LEU A O 1
ATOM 851 N N . PRO A 1 107 ? -9.963 -4.163 -1.130 1.00 96.00 107 PRO A N 1
ATOM 852 C CA . PRO A 1 107 ? -8.933 -3.160 -0.937 1.00 96.00 107 PRO A CA 1
ATOM 853 C C . PRO A 1 107 ? -7.553 -3.703 -1.301 1.00 96.00 107 PRO A C 1
ATOM 855 O O . PRO A 1 107 ? -7.282 -4.893 -1.155 1.00 96.00 107 PRO A O 1
ATOM 858 N N . TYR A 1 108 ? -6.652 -2.828 -1.723 1.00 96.94 108 TYR A N 1
ATOM 859 C CA . TYR A 1 108 ? -5.275 -3.200 -2.038 1.00 96.94 108 TYR A CA 1
ATOM 860 C C . TYR A 1 108 ? -4.270 -2.370 -1.243 1.00 96.94 108 TYR A C 1
ATOM 862 O O . TYR A 1 108 ? -4.603 -1.318 -0.690 1.00 96.94 108 TYR A O 1
ATOM 870 N N . VAL A 1 109 ? -3.026 -2.838 -1.217 1.00 97.75 109 VAL A N 1
ATOM 871 C CA . VAL A 1 109 ? -1.858 -2.044 -0.832 1.00 97.75 109 VAL A CA 1
ATOM 872 C C . VAL A 1 109 ? -0.892 -1.980 -2.006 1.00 97.75 109 VAL A C 1
ATOM 874 O O . VAL A 1 109 ? -0.720 -2.969 -2.721 1.00 97.75 109 VAL A O 1
ATOM 877 N N . HIS A 1 110 ? -0.298 -0.811 -2.211 1.00 95.44 110 HIS A N 1
ATOM 878 C CA . HIS A 1 110 ? 0.666 -0.541 -3.268 1.00 95.44 110 HIS A CA 1
ATOM 879 C C . HIS A 1 110 ? 1.808 0.331 -2.748 1.00 95.44 110 HIS A C 1
ATOM 881 O O . HIS A 1 110 ? 1.586 1.165 -1.866 1.00 95.44 110 HIS A O 1
ATOM 887 N N . THR A 1 111 ? 3.010 0.156 -3.287 1.00 95.19 111 THR A N 1
ATOM 888 C CA . THR A 1 111 ? 4.164 1.024 -3.043 1.00 95.19 111 THR A CA 1
ATOM 889 C C . THR A 1 111 ? 4.611 1.684 -4.331 1.00 95.19 111 THR A C 1
ATOM 891 O O . THR A 1 111 ? 4.441 1.096 -5.389 1.00 95.19 111 THR A O 1
ATOM 894 N N . HIS A 1 112 ? 5.237 2.857 -4.234 1.00 90.56 112 HIS A N 1
ATOM 895 C CA . HIS A 1 112 ? 5.944 3.470 -5.360 1.00 90.56 112 HIS A CA 1
ATOM 896 C C . HIS A 1 112 ? 7.420 3.704 -4.993 1.00 90.56 112 HIS A C 1
ATOM 898 O O . HIS A 1 112 ? 7.691 4.173 -3.879 1.00 90.56 112 HIS A O 1
ATOM 904 N N . PRO A 1 113 ? 8.381 3.428 -5.895 1.00 84.56 113 PRO A N 1
ATOM 905 C CA . PRO A 1 113 ? 9.786 3.750 -5.672 1.00 84.56 113 PRO A CA 1
ATOM 906 C C . PRO A 1 113 ? 10.019 5.268 -5.629 1.00 84.56 113 PRO A C 1
ATOM 908 O O . PRO A 1 113 ? 9.387 6.049 -6.340 1.00 84.56 113 PRO A O 1
ATOM 911 N N . SER A 1 114 ? 10.978 5.705 -4.813 1.00 69.50 114 SER A N 1
ATOM 912 C CA . SER A 1 114 ? 11.227 7.126 -4.506 1.00 69.50 114 SER A CA 1
ATOM 913 C C . SER A 1 114 ? 11.842 7.965 -5.626 1.00 69.50 114 SER A C 1
ATOM 915 O O . SER A 1 114 ? 12.150 9.139 -5.415 1.00 69.50 114 SER A O 1
ATOM 917 N N . LEU A 1 115 ? 12.030 7.395 -6.818 1.00 63.00 115 LEU A N 1
ATOM 918 C CA . LEU A 1 115 ? 12.824 8.004 -7.885 1.00 63.00 115 LEU A CA 1
ATOM 919 C C . LEU A 1 115 ? 12.196 9.277 -8.481 1.00 63.00 115 LEU A C 1
ATOM 921 O O . LEU A 1 115 ? 12.908 10.035 -9.134 1.00 63.00 115 LEU A O 1
ATOM 925 N N . LEU A 1 116 ? 10.919 9.581 -8.208 1.00 56.34 116 LEU A N 1
ATOM 926 C CA . LEU A 1 116 ? 10.267 10.833 -8.613 1.00 56.34 116 LEU A CA 1
ATOM 927 C C . LEU A 1 116 ? 9.283 11.314 -7.529 1.00 56.34 116 LEU A C 1
ATOM 929 O O . LEU A 1 116 ? 8.370 10.590 -7.141 1.00 56.34 116 LEU A O 1
ATOM 933 N N . LYS A 1 117 ? 9.406 12.570 -7.069 1.00 59.09 117 LYS A N 1
ATOM 934 C CA . LYS A 1 117 ? 8.469 13.188 -6.096 1.00 59.09 117 LYS A CA 1
ATOM 935 C C . LYS A 1 117 ? 7.013 13.218 -6.587 1.00 59.09 117 LYS A C 1
ATOM 937 O O . LYS A 1 117 ? 6.089 13.288 -5.781 1.00 59.09 117 LYS A O 1
ATOM 942 N N . GLU A 1 118 ? 6.812 13.181 -7.901 1.00 62.84 118 GLU A N 1
ATOM 943 C CA . GLU A 1 118 ? 5.494 13.144 -8.545 1.00 62.84 118 GLU A CA 1
ATOM 944 C C . GLU A 1 118 ? 4.796 11.782 -8.365 1.00 62.84 118 GLU A C 1
ATOM 946 O O . GLU A 1 118 ? 3.568 11.703 -8.386 1.00 62.84 118 GLU A O 1
ATOM 951 N N . CYS A 1 119 ? 5.556 10.725 -8.057 1.00 68.50 119 CYS A N 1
ATOM 952 C CA . CYS A 1 119 ? 5.049 9.376 -7.814 1.00 68.50 119 CYS A CA 1
ATOM 953 C C . CYS A 1 119 ? 4.507 9.175 -6.388 1.00 68.50 119 CYS A C 1
ATOM 955 O O . CYS A 1 119 ? 4.319 8.048 -5.961 1.00 68.50 119 CYS A O 1
ATOM 957 N N . TRP A 1 120 ? 4.224 10.220 -5.605 1.00 78.38 120 TRP A N 1
ATOM 958 C CA . TRP A 1 120 ? 3.661 10.066 -4.245 1.00 78.38 120 TRP A CA 1
ATOM 959 C C . TRP A 1 120 ? 2.127 10.127 -4.198 1.00 78.38 120 TRP A C 1
ATOM 961 O O . TRP A 1 120 ? 1.521 10.374 -3.149 1.00 78.38 120 TRP A O 1
ATOM 971 N N . THR A 1 121 ? 1.483 9.933 -5.347 1.00 87.50 121 THR A N 1
ATOM 972 C CA . THR A 1 121 ? 0.028 9.974 -5.505 1.00 87.50 121 THR A CA 1
ATOM 973 C C . THR A 1 121 ? -0.474 8.719 -6.202 1.00 87.50 121 THR A C 1
ATOM 975 O O . THR A 1 121 ? 0.286 8.049 -6.888 1.00 87.50 121 THR A O 1
ATOM 978 N N . PHE A 1 122 ? -1.748 8.388 -5.996 1.00 89.88 122 PHE A N 1
ATOM 979 C CA . PHE A 1 122 ? -2.398 7.252 -6.647 1.00 89.88 122 PHE A CA 1
ATOM 980 C C . PHE A 1 122 ? -2.468 7.456 -8.164 1.00 89.88 122 PHE A C 1
ATOM 982 O O . PHE A 1 122 ? -2.845 8.541 -8.620 1.00 89.88 122 PHE A O 1
ATOM 989 N N . SER A 1 123 ? -2.173 6.406 -8.932 1.00 86.44 123 SER A N 1
ATOM 990 C CA . SER A 1 123 ? -2.407 6.396 -10.378 1.00 86.44 123 SER A CA 1
ATOM 991 C C . SER A 1 123 ? -3.907 6.490 -10.704 1.00 86.44 123 SER A C 1
ATOM 993 O O . SER A 1 123 ? -4.772 6.259 -9.861 1.00 86.44 123 SER A O 1
ATOM 995 N N . LEU A 1 124 ? -4.266 6.798 -11.954 1.00 87.81 124 LEU A N 1
ATOM 996 C CA . LEU A 1 124 ? -5.679 6.762 -12.367 1.00 87.81 124 LEU A CA 1
ATOM 997 C C . LEU A 1 124 ? -6.293 5.356 -12.255 1.00 87.81 124 LEU A C 1
ATOM 999 O O . LEU A 1 124 ? -7.502 5.226 -12.068 1.00 87.81 124 LEU A O 1
ATOM 1003 N N . GLU A 1 125 ? -5.477 4.309 -12.378 1.00 85.62 125 GLU A N 1
ATOM 1004 C CA . GLU A 1 125 ? -5.927 2.926 -12.225 1.00 85.62 125 GLU A CA 1
ATOM 1005 C C . GLU A 1 125 ? -6.214 2.590 -10.757 1.00 85.62 125 GLU A C 1
ATOM 1007 O O . GLU A 1 125 ? -7.240 1.985 -10.449 1.00 85.62 125 GLU A O 1
ATOM 1012 N N . ASP A 1 126 ? -5.361 3.065 -9.852 1.00 87.88 126 ASP A N 1
ATOM 1013 C CA . ASP A 1 126 ? -5.514 2.930 -8.403 1.00 87.88 126 ASP A CA 1
ATOM 1014 C C . ASP A 1 126 ? -6.849 3.481 -7.888 1.00 87.88 126 ASP A C 1
ATOM 1016 O O . ASP A 1 126 ? -7.495 2.870 -7.037 1.00 87.88 126 ASP A O 1
ATOM 1020 N N . TRP A 1 127 ? -7.318 4.599 -8.449 1.00 90.81 127 TRP A N 1
ATOM 1021 C CA . TRP A 1 127 ? -8.578 5.237 -8.052 1.00 90.81 127 TRP A CA 1
ATOM 1022 C C . TRP A 1 127 ? -9.839 4.400 -8.325 1.00 90.81 127 TRP A C 1
ATOM 1024 O O . TRP A 1 127 ? -10.917 4.773 -7.864 1.00 90.81 127 TRP A O 1
ATOM 1034 N N . LYS A 1 128 ? -9.754 3.278 -9.053 1.00 90.62 128 LYS A N 1
ATOM 1035 C CA . LYS A 1 128 ? -10.936 2.472 -9.416 1.00 90.62 128 LYS A CA 1
ATOM 1036 C C . LYS A 1 128 ? -11.472 1.583 -8.295 1.00 90.62 128 LYS A C 1
ATOM 1038 O O . LYS A 1 128 ? -12.573 1.052 -8.426 1.00 90.62 128 LYS A O 1
ATOM 1043 N N . ARG A 1 129 ? -10.726 1.408 -7.207 1.00 92.50 129 ARG A N 1
ATOM 1044 C CA . ARG A 1 129 ? -11.126 0.622 -6.026 1.00 92.50 129 ARG A CA 1
ATOM 1045 C C . ARG A 1 129 ? -10.462 1.201 -4.779 1.00 92.50 129 ARG A C 1
ATOM 1047 O O . ARG A 1 129 ? -9.429 1.834 -4.937 1.00 92.50 129 ARG A O 1
ATOM 1054 N N . PRO A 1 130 ? -10.994 1.004 -3.566 1.00 95.94 130 PRO A N 1
ATOM 1055 C CA . PRO A 1 130 ? -10.346 1.495 -2.355 1.00 95.94 130 PRO A CA 1
ATOM 1056 C C . PRO A 1 130 ? -8.955 0.891 -2.159 1.00 95.94 130 PRO A C 1
ATOM 1058 O O . PRO A 1 130 ? -8.718 -0.259 -2.527 1.00 95.94 130 PRO A O 1
ATOM 1061 N N . GLY A 1 131 ? -8.041 1.625 -1.533 1.00 97.00 131 GLY A N 1
ATOM 1062 C CA . GLY A 1 131 ? -6.723 1.071 -1.245 1.00 97.00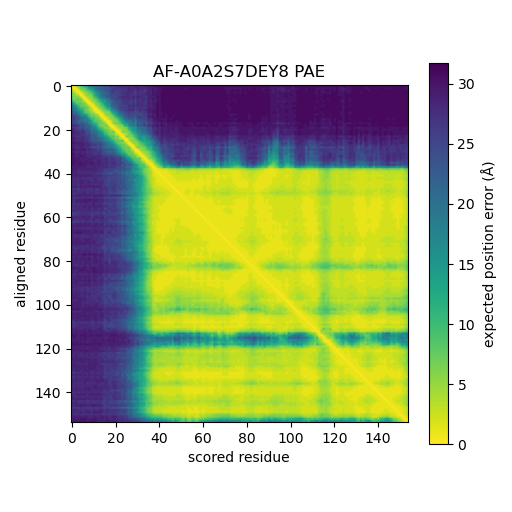 131 GLY A CA 1
ATOM 1063 C C . GLY A 1 131 ? -5.741 2.029 -0.605 1.00 97.00 131 GLY A C 1
ATOM 1064 O O . GLY A 1 131 ? -6.031 3.205 -0.360 1.00 97.00 131 GLY A O 1
ATOM 1065 N N . TYR A 1 132 ? -4.568 1.477 -0.323 1.00 97.88 132 TYR A N 1
ATOM 1066 C CA . TYR A 1 132 ? -3.479 2.136 0.370 1.00 97.88 132 TYR A CA 1
ATOM 1067 C C . TYR A 1 132 ? -2.289 2.339 -0.558 1.00 97.88 132 TYR A C 1
ATOM 1069 O O . TYR A 1 132 ? -1.876 1.421 -1.261 1.00 97.88 132 TYR A O 1
ATOM 1077 N N . LEU A 1 133 ? -1.710 3.535 -0.495 1.00 96.19 133 LEU A N 1
ATOM 1078 C CA . LEU A 1 133 ? -0.419 3.849 -1.088 1.00 96.19 133 LEU A CA 1
ATOM 1079 C C . LEU A 1 133 ? 0.590 4.048 0.039 1.00 96.19 133 LEU A C 1
ATOM 1081 O O . LEU A 1 133 ? 0.416 4.918 0.899 1.00 96.19 133 LEU A O 1
ATOM 1085 N N . VAL A 1 134 ? 1.636 3.236 0.022 1.00 96.19 134 VAL A N 1
ATOM 1086 C CA . VAL A 1 134 ? 2.762 3.275 0.947 1.00 96.19 134 VAL A CA 1
ATOM 1087 C C . VAL A 1 134 ? 3.955 3.888 0.222 1.00 96.19 134 VAL A C 1
ATOM 1089 O O . VAL A 1 134 ? 4.341 3.456 -0.856 1.00 96.19 134 VAL A O 1
ATOM 1092 N N . THR A 1 135 ? 4.531 4.926 0.813 1.00 93.50 135 THR A N 1
ATOM 1093 C CA . THR A 1 135 ? 5.740 5.586 0.306 1.00 93.50 135 THR A CA 1
ATOM 1094 C C . THR A 1 135 ? 6.682 5.863 1.467 1.00 93.50 135 THR A C 1
ATOM 1096 O O . THR A 1 135 ? 6.284 5.785 2.636 1.00 93.50 135 THR A O 1
ATOM 1099 N N . GLU A 1 136 ? 7.912 6.270 1.172 1.00 89.94 136 GLU A N 1
ATOM 1100 C CA . GLU A 1 136 ? 8.882 6.663 2.201 1.00 89.94 136 GLU A CA 1
ATOM 1101 C C . GLU A 1 136 ? 8.423 7.860 3.053 1.00 89.94 136 GLU A C 1
ATOM 1103 O O . GLU A 1 136 ? 8.809 7.972 4.214 1.00 89.94 136 GLU A O 1
ATOM 1108 N N . ILE A 1 137 ? 7.550 8.734 2.535 1.00 89.38 137 ILE A N 1
ATOM 1109 C CA . ILE A 1 137 ? 7.025 9.884 3.298 1.00 89.38 137 ILE A CA 1
ATOM 1110 C C . ILE A 1 137 ? 5.747 9.581 4.091 1.00 89.38 137 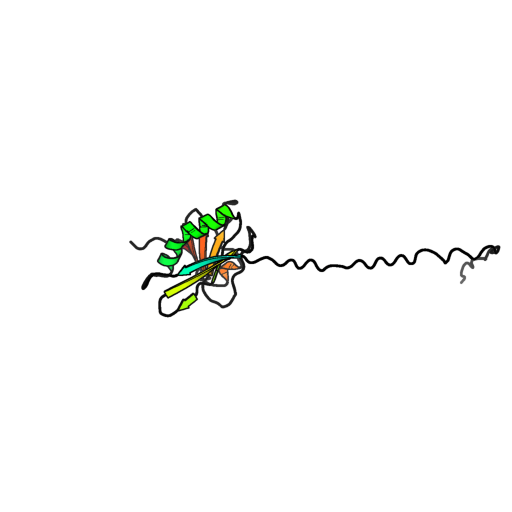ILE A C 1
ATOM 1112 O O . ILE A 1 137 ? 5.234 10.437 4.830 1.00 89.38 137 ILE A O 1
ATOM 1116 N N . GLY A 1 138 ? 5.204 8.375 3.928 1.00 92.94 138 GLY A N 1
ATOM 1117 C CA . GLY A 1 138 ? 4.084 7.869 4.705 1.00 92.94 138 GLY A CA 1
ATOM 1118 C C . GLY A 1 138 ? 3.026 7.143 3.885 1.00 92.94 138 GLY A C 1
ATOM 1119 O O . GLY A 1 138 ? 3.182 6.862 2.697 1.00 92.94 138 GLY A O 1
ATOM 1120 N N . VAL A 1 139 ? 1.921 6.854 4.570 1.00 96.62 139 VAL A N 1
ATOM 1121 C CA . VAL A 1 139 ? 0.812 6.053 4.055 1.00 96.62 139 VAL A CA 1
ATOM 1122 C C . VAL A 1 139 ? -0.395 6.937 3.755 1.00 96.62 139 VAL A C 1
ATOM 1124 O O . VAL A 1 139 ? -0.775 7.811 4.547 1.00 96.62 139 VAL A O 1
ATOM 1127 N N . ARG A 1 140 ? -1.026 6.694 2.609 1.00 97.25 140 ARG A N 1
ATOM 1128 C CA . ARG A 1 140 ? -2.309 7.283 2.222 1.00 97.25 140 ARG A CA 1
ATOM 1129 C C . ARG A 1 140 ? -3.337 6.190 1.994 1.00 97.25 140 ARG A C 1
ATOM 1131 O O . ARG A 1 140 ? -2.995 5.107 1.547 1.00 97.25 140 ARG A O 1
ATOM 1138 N N . TYR A 1 141 ? -4.591 6.520 2.252 1.00 97.88 141 TYR A N 1
ATOM 1139 C CA . TYR A 1 141 ? -5.752 5.713 1.896 1.00 97.88 141 TYR A CA 1
ATOM 1140 C C . TYR A 1 141 ? -6.635 6.506 0.933 1.00 97.88 141 TYR A C 1
ATOM 1142 O O . TYR A 1 141 ? -6.716 7.733 1.067 1.00 97.88 141 TYR A O 1
ATOM 1150 N N . GLN A 1 142 ? -7.312 5.832 0.007 1.00 96.56 142 GLN A N 1
ATOM 1151 C CA . GLN A 1 142 ? -8.371 6.412 -0.818 1.00 96.56 142 GLN A CA 1
ATOM 1152 C C . GLN A 1 142 ? -9.584 5.483 -0.949 1.00 96.56 142 GLN A C 1
ATOM 1154 O O . GLN A 1 142 ? -9.451 4.266 -0.858 1.00 96.56 142 GLN A O 1
ATOM 1159 N N . ASP A 1 143 ? -10.763 6.080 -1.131 1.00 95.88 143 ASP A N 1
ATOM 1160 C CA . ASP A 1 143 ? -12.077 5.416 -1.188 1.00 95.88 143 ASP A CA 1
ATOM 1161 C C . ASP A 1 143 ? -12.769 5.550 -2.559 1.00 95.88 143 ASP A C 1
ATOM 1163 O O . ASP A 1 143 ? -13.993 5.570 -2.643 1.00 95.88 143 ASP A O 1
ATOM 1167 N N . THR A 1 144 ? -11.978 5.696 -3.622 1.00 94.75 144 THR A N 1
ATOM 1168 C CA . THR A 1 144 ? -12.345 6.036 -5.009 1.00 94.75 144 THR A CA 1
ATOM 1169 C C . THR A 1 144 ? -12.828 7.468 -5.238 1.00 94.75 144 THR A C 1
ATOM 1171 O O . THR A 1 144 ? -13.084 7.849 -6.379 1.00 94.75 144 THR A O 1
ATOM 1174 N N . ARG A 1 145 ? -12.992 8.284 -4.189 1.00 95.12 145 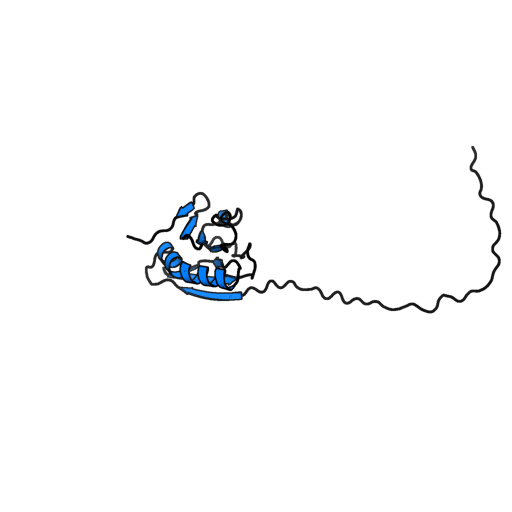ARG A N 1
ATOM 1175 C CA . ARG A 1 145 ? -13.485 9.671 -4.310 1.00 95.12 145 ARG A CA 1
ATOM 1176 C C . ARG A 1 145 ? -12.573 10.680 -3.638 1.00 95.12 145 ARG A C 1
ATOM 1178 O O . ARG A 1 145 ? -12.461 11.819 -4.087 1.00 95.12 145 ARG A O 1
ATOM 1185 N N . ARG A 1 146 ? -11.974 10.295 -2.518 1.00 95.62 146 ARG A N 1
ATOM 1186 C CA . ARG A 1 146 ? -11.122 11.136 -1.682 1.00 95.62 146 ARG A CA 1
ATOM 1187 C C . ARG A 1 146 ? -9.926 10.330 -1.220 1.00 95.62 146 ARG A C 1
ATOM 1189 O O . ARG A 1 146 ? -9.979 9.110 -1.128 1.00 95.62 146 ARG A O 1
ATOM 1196 N N . SER A 1 147 ? -8.850 11.035 -0.884 1.00 96.44 147 SER A N 1
ATOM 1197 C CA . SER A 1 147 ? -7.703 10.436 -0.210 1.00 96.44 147 SER A CA 1
ATOM 1198 C C . SER A 1 147 ? -7.425 11.129 1.116 1.00 96.44 147 SER A C 1
ATOM 1200 O O . SER A 1 147 ? -7.656 12.330 1.272 1.00 96.44 147 SER A O 1
ATOM 1202 N N . ARG A 1 148 ? -6.897 10.373 2.076 1.00 96.38 148 ARG A N 1
ATOM 1203 C CA . ARG A 1 148 ? -6.472 10.868 3.387 1.00 96.38 148 ARG A CA 1
ATOM 1204 C C . ARG A 1 148 ? -5.101 10.317 3.746 1.00 96.38 148 ARG A C 1
ATOM 1206 O O . ARG A 1 148 ? -4.736 9.219 3.335 1.00 96.38 148 ARG A O 1
ATOM 1213 N N . LYS A 1 149 ? -4.352 11.073 4.548 1.00 96.44 149 LYS A N 1
ATOM 1214 C CA . LYS A 1 149 ? -3.145 10.553 5.197 1.00 96.44 149 LYS A CA 1
ATOM 1215 C C . LYS A 1 149 ? -3.566 9.610 6.323 1.00 96.44 149 LYS A C 1
ATOM 1217 O O . LYS A 1 149 ? -4.420 9.977 7.131 1.00 96.44 149 LYS A O 1
ATOM 1222 N N . VAL A 1 150 ? -2.958 8.434 6.374 1.00 97.50 150 VAL A N 1
ATOM 1223 C CA . VAL A 1 150 ? -3.128 7.484 7.474 1.00 97.50 150 VAL A CA 1
ATOM 1224 C C . VAL A 1 150 ? -2.149 7.875 8.581 1.00 97.50 150 VAL A C 1
ATOM 1226 O O . VAL A 1 150 ? -1.006 8.253 8.309 1.00 97.50 150 VAL A O 1
ATOM 1229 N N . LYS A 1 151 ? -2.618 7.880 9.827 1.00 95.06 151 LYS A N 1
ATOM 1230 C CA . LYS A 1 151 ? -1.836 8.259 11.009 1.00 95.06 151 LYS A CA 1
ATOM 1231 C C . LYS A 1 151 ? -2.021 7.183 12.080 1.00 95.06 151 LYS A C 1
ATOM 1233 O O . LYS A 1 151 ? -3.094 6.586 12.095 1.00 95.06 151 LYS A O 1
ATOM 1238 N N . PRO A 1 152 ? -1.027 6.959 12.954 1.00 90.06 152 PRO A N 1
ATOM 1239 C CA . PRO A 1 152 ? -1.212 6.100 14.115 1.00 90.06 152 PRO A CA 1
ATOM 1240 C C . PRO A 1 152 ? -2.419 6.557 14.937 1.00 90.06 152 PRO A C 1
ATOM 1242 O O . PRO A 1 152 ? -2.672 7.765 15.044 1.00 90.06 152 PRO A O 1
ATOM 1245 N N . GLU A 1 153 ? -3.149 5.597 15.499 1.00 80.50 153 GLU A N 1
ATOM 1246 C CA . GLU A 1 153 ? -4.157 5.880 16.520 1.00 80.50 153 GLU A CA 1
ATOM 1247 C C . GLU A 1 153 ? -3.465 6.555 17.719 1.00 80.50 153 GLU A C 1
ATOM 1249 O O . GLU A 1 153 ? -2.311 6.248 18.031 1.00 80.50 153 GLU A O 1
ATOM 1254 N N . ARG A 1 154 ? -4.123 7.565 18.296 1.00 62.69 154 ARG A N 1
ATOM 1255 C CA . ARG A 1 154 ? -3.601 8.338 19.431 1.00 62.69 154 ARG A CA 1
ATOM 1256 C C . ARG A 1 154 ? -4.010 7.714 20.748 1.00 62.69 154 ARG A C 1
ATOM 1258 O O . ARG A 1 154 ? -5.181 7.286 20.823 1.00 62.69 154 ARG A O 1
#

Sequence (154 aa):
MKHKALTQHEKPPLVQNWLKLLAWAWSVWITAANADQRVTQLSVELSQPGETLDAFILRIAPKLNQFTAELGAEVCGTIRTEHGRHAVDIRTYHDPYSCFVERDGLPYVHTHPSLLKECWTFSLEDWKRPGYLVTEIGVRYQDTRRSRKVKPER

Secondary structure (DSSP, 8-state):
---------PPPP------SS------------------EEEEEEEPPTT--HHHHHHHHHHHHHHHHHHHTS-EEEEEEEETTEEEEEEEE-S-SS------SS--EEEE--TT-GGGSS--TTGGGS-EEEEETTEEEEE-SS-EEE-----

Foldseek 3Di:
DDDDDDDDDDDDDDDPDPPDDDPPDPPPPPPPPPPPLDKDFDDKAKDDAPQDPLNSCQVCLVVLQVVCVVLVFKKKFFWDADPRMIMTRIITSSHQPDDDYDPPQGEMEMEHHPPDPVPQDDDPVNLPHWYWYRYPVAIWTDHSPDIDGRDDDD

Organism: NCBI:txid56456

Nearest PDB structures (foldseek):
  6m7y-assembly2_B  TM=5.452E-01  e=3.527E-01  Lactococcus lactis subsp. lactis
  3oep-assembly1_A  TM=4.101E-01  e=5.682E+00  Thermus thermophilus HB8
  1yz6-assembly1_A  TM=3.428E-01  e=4.413E+00  Pyrococcus abyssi
  2bvf-assembly2_B  TM=3.191E-01  e=9.419E+00  Paenarthrobacter nicotinovorans

Mean predicted aligned error: 12.4 Å

pLDDT: mean 82.07, std 19.96, range [34.53, 98.56]